Protein AF-A0A3D4NWA2-F1 (afdb_monomer_lite)

pLDDT: mean 89.36, std 5.97, range [66.88, 95.56]

Secondary structure (DSSP, 8-state):
-HHHHHHHHHHHHHHGGGSS-EEEE---S-THHHHHHHHHHHHHHHTT-EEEE---

Structure (mmCIF, N/CA/C/O backbone):
data_AF-A0A3D4NWA2-F1
#
_entry.id   AF-A0A3D4NWA2-F1
#
loop_
_atom_site.group_PDB
_atom_site.id
_atom_site.type_symbol
_atom_site.label_atom_id
_atom_site.label_alt_id
_atom_site.label_comp_id
_atom_site.label_asym_id
_atom_site.label_entity_id
_atom_site.label_seq_id
_atom_site.pdbx_PDB_ins_code
_atom_site.Cartn_x
_atom_site.Cartn_y
_atom_site.Cartn_z
_atom_site.occupancy
_atom_site.B_iso_or_equiv
_atom_site.auth_seq_id
_atom_site.auth_comp_id
_atom_site.auth_asym_id
_atom_site.auth_atom_id
_atom_site.pdbx_PDB_model_num
ATOM 1 N N . PRO A 1 1 ? 13.320 -0.969 1.052 1.00 78.62 1 PRO A N 1
ATOM 2 C CA . PRO A 1 1 ? 11.944 -1.484 1.275 1.00 78.62 1 PRO A CA 1
ATOM 3 C C . PRO A 1 1 ? 11.407 -1.204 2.689 1.00 78.62 1 PRO A C 1
ATOM 5 O O . PRO A 1 1 ? 10.305 -0.681 2.798 1.00 78.62 1 PRO A O 1
ATOM 8 N N . ASP A 1 2 ? 12.180 -1.476 3.751 1.00 90.19 2 ASP A N 1
ATOM 9 C CA . ASP A 1 2 ? 11.721 -1.365 5.153 1.00 90.19 2 ASP A CA 1
ATOM 10 C C . ASP A 1 2 ? 11.148 -0.006 5.545 1.00 90.19 2 ASP A C 1
ATOM 12 O O . ASP A 1 2 ? 10.183 0.072 6.302 1.00 90.19 2 ASP A O 1
ATOM 16 N N . PHE A 1 3 ? 11.727 1.077 5.023 1.00 93.31 3 PHE A N 1
ATOM 17 C CA . PHE A 1 3 ? 11.211 2.417 5.274 1.00 93.31 3 PHE A CA 1
ATOM 18 C C . PHE A 1 3 ? 9.783 2.585 4.736 1.00 93.31 3 PHE A C 1
ATOM 20 O O . PHE A 1 3 ? 8.917 3.044 5.472 1.00 93.31 3 PHE A O 1
ATOM 27 N N . MET A 1 4 ? 9.517 2.160 3.495 1.00 93.50 4 MET A N 1
ATOM 28 C CA . MET A 1 4 ? 8.183 2.264 2.886 1.00 93.50 4 MET A CA 1
ATOM 29 C C . MET A 1 4 ? 7.169 1.340 3.555 1.00 93.50 4 MET A C 1
ATOM 31 O O . MET A 1 4 ? 6.023 1.733 3.740 1.00 93.50 4 MET A O 1
ATOM 35 N N . LEU A 1 5 ? 7.610 0.162 4.001 1.00 95.00 5 LEU A N 1
ATOM 36 C CA . LEU A 1 5 ? 6.782 -0.752 4.783 1.00 95.00 5 LEU A CA 1
ATOM 37 C C . LEU A 1 5 ? 6.341 -0.110 6.107 1.00 95.00 5 LEU A C 1
ATOM 39 O O . LEU A 1 5 ? 5.153 -0.065 6.425 1.00 95.00 5 LEU A O 1
ATOM 43 N N . LYS A 1 6 ? 7.295 0.445 6.866 1.00 95.56 6 LYS A N 1
ATOM 44 C CA . LYS A 1 6 ? 7.008 1.136 8.133 1.00 95.56 6 LYS A CA 1
ATOM 45 C C . LYS A 1 6 ? 6.182 2.402 7.921 1.00 95.56 6 LYS A C 1
ATOM 47 O O . LYS A 1 6 ? 5.315 2.692 8.741 1.00 95.56 6 LYS A O 1
ATOM 52 N N . LEU A 1 7 ? 6.422 3.127 6.829 1.00 94.12 7 LEU A N 1
ATOM 53 C CA . LEU A 1 7 ? 5.636 4.295 6.440 1.00 94.12 7 LEU A CA 1
ATOM 54 C C . LEU A 1 7 ? 4.181 3.912 6.158 1.00 94.12 7 LEU A C 1
ATOM 56 O O . LEU A 1 7 ? 3.283 4.541 6.708 1.00 94.12 7 LEU A O 1
ATOM 60 N N . GLY A 1 8 ? 3.950 2.865 5.359 1.00 94.12 8 GLY A N 1
ATOM 61 C CA . GLY A 1 8 ? 2.610 2.358 5.063 1.00 94.12 8 GLY A CA 1
ATOM 62 C C . GLY A 1 8 ? 1.873 1.934 6.330 1.00 94.12 8 GLY A C 1
ATOM 63 O O . GLY A 1 8 ? 0.733 2.336 6.549 1.00 94.12 8 GLY A O 1
ATOM 64 N N . TRP A 1 9 ? 2.551 1.213 7.226 1.00 94.25 9 TRP A N 1
ATOM 65 C CA . TRP A 1 9 ? 1.969 0.823 8.510 1.00 94.25 9 TRP A CA 1
ATOM 66 C C . TRP A 1 9 ? 1.622 2.032 9.389 1.00 94.25 9 TRP A C 1
ATOM 68 O O . TRP A 1 9 ? 0.506 2.130 9.900 1.00 94.25 9 TRP A O 1
ATOM 78 N N . ALA A 1 10 ? 2.541 2.992 9.530 1.00 94.00 10 ALA A N 1
ATOM 79 C CA . ALA A 1 10 ? 2.315 4.200 10.323 1.00 94.00 10 ALA A CA 1
ATOM 80 C C . ALA A 1 10 ? 1.172 5.058 9.756 1.00 94.00 10 ALA A C 1
ATOM 82 O O . ALA A 1 10 ? 0.342 5.558 10.517 1.00 94.00 10 ALA A O 1
ATOM 83 N N . ALA A 1 11 ? 1.096 5.188 8.428 1.00 91.44 11 ALA A N 1
ATOM 84 C CA . ALA A 1 11 ? 0.012 5.882 7.747 1.00 91.44 11 ALA A CA 1
ATOM 85 C C . ALA A 1 11 ? -1.335 5.192 8.008 1.00 91.44 11 ALA A C 1
ATOM 87 O O . ALA A 1 11 ? -2.277 5.841 8.460 1.00 91.44 11 ALA A O 1
ATOM 88 N N . GLY A 1 12 ? -1.417 3.871 7.820 1.00 91.69 12 GLY A N 1
ATOM 89 C CA . GLY A 1 12 ? -2.638 3.111 8.097 1.00 91.69 12 GLY A CA 1
ATOM 90 C C . GLY A 1 12 ? -3.081 3.213 9.562 1.00 91.69 12 GLY A C 1
ATOM 91 O O . GLY A 1 12 ? -4.261 3.415 9.845 1.00 91.69 12 GLY A O 1
ATOM 92 N N . MET A 1 13 ? -2.136 3.187 10.507 1.00 90.69 13 MET A N 1
ATOM 93 C CA . MET A 1 13 ? -2.413 3.400 11.933 1.00 90.69 13 MET A CA 1
ATOM 94 C C . MET A 1 13 ? -2.942 4.809 12.238 1.00 90.69 13 MET A C 1
ATOM 96 O O . MET A 1 13 ? -3.811 4.959 13.100 1.00 90.69 13 MET A O 1
ATOM 100 N N . ALA A 1 14 ? -2.455 5.838 11.539 1.00 89.25 14 ALA A N 1
ATOM 101 C CA . ALA A 1 14 ? -2.947 7.205 11.687 1.00 89.25 14 ALA A CA 1
ATOM 102 C C . ALA A 1 14 ? -4.390 7.348 11.170 1.00 89.25 14 ALA A C 1
ATOM 104 O O . ALA A 1 14 ? -5.244 7.907 11.862 1.00 89.25 14 ALA A O 1
ATOM 105 N N . PHE A 1 15 ? -4.681 6.781 9.996 1.00 83.81 15 PHE A N 1
ATOM 106 C CA . PHE A 1 15 ? -6.007 6.839 9.375 1.00 83.81 15 PHE A CA 1
ATOM 107 C C . PHE A 1 15 ? -7.041 5.922 10.035 1.00 83.81 15 PHE A C 1
ATOM 109 O O . PHE A 1 15 ? -8.237 6.189 9.941 1.00 83.81 15 PHE A O 1
ATOM 116 N N . ARG A 1 16 ? -6.612 4.908 10.799 1.00 80.81 16 ARG A N 1
ATOM 117 C CA . ARG A 1 16 ? -7.504 4.037 11.584 1.00 80.81 16 ARG A CA 1
ATOM 118 C C . ARG A 1 16 ? -8.438 4.809 12.523 1.00 80.81 16 ARG A C 1
ATOM 120 O O . ARG A 1 16 ? -9.549 4.357 12.787 1.00 80.81 16 ARG A O 1
ATOM 127 N N . LYS A 1 17 ? -8.025 5.984 13.016 1.00 78.12 17 LYS A N 1
ATOM 128 C CA . LYS A 1 17 ? -8.870 6.848 13.864 1.00 78.12 17 LYS A CA 1
ATOM 129 C C . LYS A 1 17 ? -10.023 7.516 13.106 1.00 78.12 17 LYS A C 1
ATOM 131 O O . LYS A 1 17 ? -10.966 7.969 13.742 1.00 78.12 17 LYS A O 1
ATOM 136 N N . MET A 1 18 ? -9.949 7.583 11.777 1.00 77.62 18 MET A N 1
ATOM 137 C CA . MET A 1 18 ? -10.930 8.251 10.912 1.00 77.62 18 MET A CA 1
ATOM 138 C C . MET A 1 18 ? -11.989 7.282 10.353 1.00 77.62 18 MET A C 1
ATOM 140 O O . MET A 1 18 ? -12.863 7.704 9.602 1.00 77.62 18 MET A O 1
ATOM 144 N N . GLY A 1 19 ? -11.951 5.998 10.736 1.00 79.31 19 GLY A N 1
ATOM 145 C CA . GLY A 1 19 ? -12.910 4.980 10.305 1.00 79.31 19 GLY A CA 1
ATOM 146 C C . GLY A 1 19 ? -12.375 4.108 9.168 1.00 79.31 19 GLY A C 1
ATOM 147 O O . GLY A 1 19 ? -11.289 3.541 9.282 1.00 79.31 19 GLY A O 1
ATOM 148 N N . ALA A 1 20 ? -13.155 3.952 8.093 1.00 73.25 20 ALA A N 1
ATOM 149 C CA . ALA A 1 20 ? -12.786 3.113 6.954 1.00 73.25 20 ALA A CA 1
ATOM 150 C C . ALA A 1 20 ? -11.567 3.698 6.218 1.00 73.25 20 ALA A C 1
ATOM 152 O O . ALA A 1 20 ? -11.673 4.682 5.487 1.00 73.25 20 ALA A O 1
ATOM 153 N N . CYS A 1 21 ? -10.404 3.079 6.416 1.00 83.62 21 CYS A N 1
ATOM 154 C CA . CYS A 1 21 ? -9.145 3.504 5.817 1.00 83.62 21 CYS A CA 1
ATOM 155 C C . CYS A 1 21 ? -9.003 2.916 4.407 1.00 83.62 21 CYS A C 1
ATOM 157 O O . CYS A 1 21 ? -8.386 1.868 4.234 1.00 83.62 21 CYS A O 1
ATOM 159 N N . LYS A 1 22 ? -9.589 3.587 3.410 1.00 89.12 22 LYS A N 1
ATOM 160 C CA . LYS A 1 22 ? -9.387 3.274 1.987 1.00 89.12 22 LYS A CA 1
ATOM 161 C C . LYS A 1 22 ? -8.266 4.126 1.408 1.00 89.12 22 LYS A C 1
ATOM 163 O O . LYS A 1 22 ? -8.306 5.349 1.536 1.00 89.12 22 LYS A O 1
ATOM 168 N N . VAL A 1 23 ? -7.286 3.495 0.768 1.00 89.56 23 VAL A N 1
ATOM 169 C CA . VAL A 1 23 ? -6.093 4.164 0.234 1.00 89.56 23 VAL A CA 1
ATOM 170 C C . VAL A 1 23 ? -5.894 3.789 -1.228 1.00 89.56 23 VAL A C 1
ATOM 172 O O . VAL A 1 23 ? -5.809 2.614 -1.566 1.00 89.56 23 VAL A O 1
ATOM 175 N N . LEU A 1 24 ? -5.797 4.798 -2.091 1.00 91.94 24 LEU A N 1
ATOM 176 C CA . LEU A 1 24 ? -5.471 4.637 -3.505 1.00 91.94 24 LEU A CA 1
ATOM 177 C C . LEU A 1 24 ? -3.985 4.945 -3.712 1.00 91.94 24 LEU A C 1
ATOM 179 O O . LEU A 1 24 ? -3.530 6.035 -3.363 1.00 91.94 24 LEU A O 1
ATOM 183 N N . VAL A 1 25 ? -3.237 3.999 -4.271 1.00 91.31 25 VAL A N 1
ATOM 184 C CA . VAL A 1 25 ? -1.801 4.134 -4.539 1.00 91.31 25 VAL A CA 1
ATOM 185 C C . VAL A 1 25 ? -1.577 4.217 -6.044 1.00 91.31 25 VAL A C 1
ATOM 187 O O . VAL A 1 25 ? -2.059 3.382 -6.808 1.00 91.31 25 VAL A O 1
ATOM 190 N N . GLY A 1 26 ? -0.840 5.244 -6.462 1.00 91.81 26 GLY A N 1
ATOM 191 C CA . GLY A 1 26 ? -0.343 5.400 -7.824 1.00 91.81 26 GLY A CA 1
ATOM 192 C C . GLY A 1 26 ? 1.175 5.503 -7.821 1.00 91.81 26 GLY A C 1
ATOM 193 O O . GLY A 1 26 ? 1.760 6.107 -6.918 1.00 91.81 26 GLY A O 1
ATOM 194 N N . LYS A 1 27 ? 1.805 4.922 -8.839 1.00 89.38 27 LYS A N 1
ATOM 195 C CA . LYS A 1 27 ? 3.249 4.994 -9.062 1.00 89.38 27 LYS A CA 1
ATOM 196 C C . LYS A 1 27 ? 3.581 5.838 -10.291 1.00 89.38 27 LYS A C 1
ATOM 198 O O . LYS A 1 27 ? 2.753 6.056 -11.168 1.00 89.38 27 LYS A O 1
ATOM 203 N N . ASP A 1 28 ? 4.830 6.280 -10.351 1.00 91.19 28 ASP A N 1
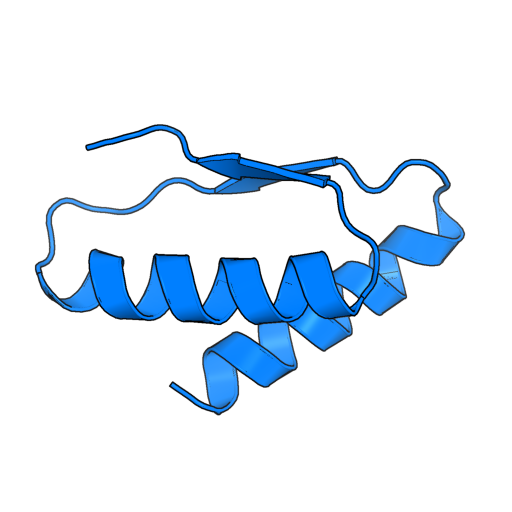ATOM 204 C CA . ASP A 1 28 ? 5.451 6.817 -11.565 1.00 91.19 28 ASP A CA 1
ATOM 205 C C . ASP A 1 28 ? 5.948 5.658 -12.465 1.00 91.19 28 ASP A C 1
ATOM 207 O O . ASP A 1 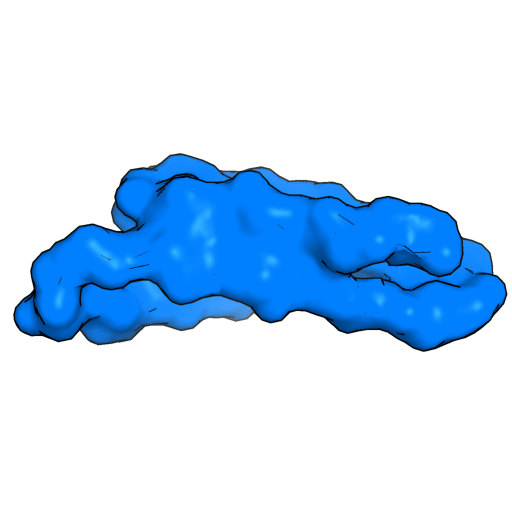28 ? 5.989 4.495 -12.059 1.00 91.19 28 ASP A O 1
ATOM 211 N N . THR A 1 29 ? 6.395 5.967 -13.680 1.00 88.25 29 THR A N 1
ATOM 212 C CA . THR A 1 29 ? 6.932 5.010 -14.671 1.00 88.25 29 THR A CA 1
ATOM 213 C C . THR A 1 29 ? 8.287 4.394 -14.289 1.00 88.25 29 THR A C 1
ATOM 215 O O . THR A 1 29 ? 8.814 3.532 -14.996 1.00 88.25 29 THR A O 1
ATOM 218 N N . ARG A 1 30 ? 8.881 4.810 -13.164 1.00 91.31 30 ARG A N 1
ATOM 219 C CA . ARG A 1 30 ? 10.179 4.307 -12.696 1.00 91.31 30 ARG A CA 1
ATOM 220 C C . ARG A 1 30 ? 10.083 2.841 -12.281 1.00 91.31 30 ARG A C 1
ATOM 222 O O . ARG A 1 30 ? 9.197 2.458 -11.525 1.00 91.31 30 ARG A O 1
ATOM 229 N N . ILE A 1 31 ? 11.088 2.048 -12.658 1.00 88.12 31 ILE A N 1
ATOM 230 C CA . ILE A 1 31 ? 11.200 0.624 -12.286 1.00 88.12 31 ILE A CA 1
ATOM 231 C C . ILE A 1 31 ? 11.206 0.432 -10.759 1.00 88.12 31 ILE A C 1
ATOM 233 O O . ILE A 1 31 ? 10.623 -0.520 -10.247 1.00 88.12 31 ILE A O 1
ATOM 237 N N . SER A 1 32 ? 11.807 1.357 -10.004 1.00 88.56 32 SER A N 1
ATOM 238 C CA . SER A 1 32 ? 11.781 1.319 -8.534 1.00 88.56 32 SER A CA 1
ATOM 23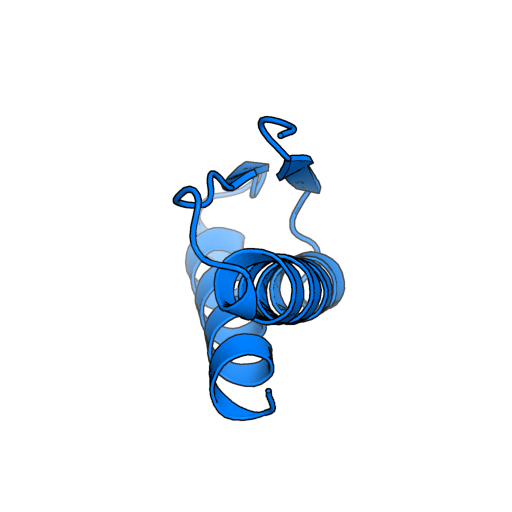9 C C . SER A 1 32 ? 10.387 1.547 -7.936 1.00 88.56 32 SER A C 1
ATOM 241 O O . SER A 1 32 ? 10.162 1.184 -6.782 1.00 88.56 32 SER A O 1
ATOM 243 N N . GLY A 1 33 ? 9.449 2.096 -8.716 1.00 89.06 33 GLY A N 1
ATOM 244 C CA . GLY A 1 33 ? 8.062 2.325 -8.321 1.00 89.06 33 GLY A CA 1
ATOM 245 C C . GLY A 1 33 ? 7.348 1.040 -7.914 1.00 89.06 33 GLY A C 1
ATOM 246 O O . GLY A 1 33 ? 6.667 1.051 -6.899 1.00 89.06 33 GLY A O 1
ATOM 247 N N . TYR A 1 34 ? 7.596 -0.082 -8.600 1.00 90.62 34 TYR A N 1
ATOM 248 C CA . TYR A 1 34 ? 6.999 -1.381 -8.253 1.00 90.62 34 TYR A CA 1
ATOM 249 C C . TYR A 1 34 ? 7.364 -1.836 -6.837 1.00 90.62 34 TYR A C 1
ATOM 251 O O . TYR A 1 34 ? 6.503 -2.235 -6.062 1.00 90.62 34 TYR A O 1
ATOM 259 N N . MET A 1 35 ? 8.644 -1.732 -6.466 1.00 92.25 35 MET A N 1
ATOM 260 C CA . MET A 1 35 ? 9.095 -2.135 -5.132 1.00 92.25 35 MET A CA 1
ATOM 261 C C . MET A 1 35 ? 8.506 -1.234 -4.044 1.00 92.25 35 MET A C 1
ATOM 263 O O . MET A 1 35 ? 8.195 -1.708 -2.951 1.00 92.25 35 MET A O 1
ATOM 267 N N . PHE A 1 36 ? 8.383 0.066 -4.318 1.00 92.31 36 PHE A N 1
ATOM 268 C CA . PHE A 1 36 ? 7.796 1.001 -3.366 1.00 92.31 36 PHE A CA 1
ATOM 269 C C . PHE A 1 36 ? 6.288 0.824 -3.237 1.00 92.31 36 PHE A C 1
ATOM 271 O O . PHE A 1 36 ? 5.796 0.853 -2.114 1.00 92.31 36 PHE A O 1
ATOM 278 N N . GLU A 1 37 ? 5.589 0.577 -4.341 1.00 92.88 37 GLU A N 1
ATOM 279 C CA . GLU A 1 37 ? 4.161 0.268 -4.361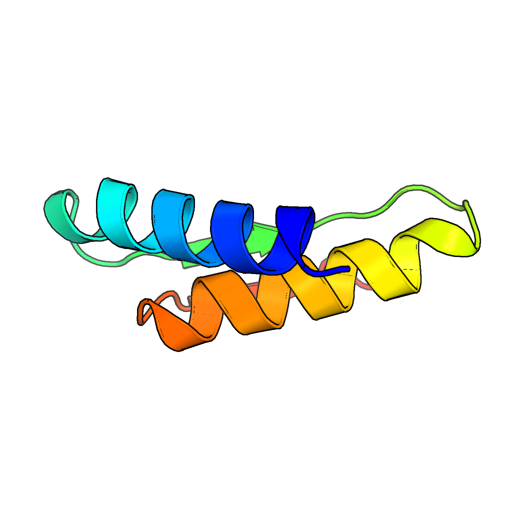 1.00 92.88 37 GLU A CA 1
ATOM 280 C C . GLU A 1 37 ? 3.862 -0.976 -3.520 1.00 92.88 37 GLU A C 1
ATOM 282 O O . GLU A 1 37 ? 3.113 -0.874 -2.551 1.00 92.88 37 GLU A O 1
ATOM 287 N N . SER A 1 38 ? 4.540 -2.102 -3.776 1.00 92.94 38 SER A N 1
ATOM 288 C CA . SER A 1 38 ? 4.332 -3.336 -3.004 1.00 92.94 38 SER A CA 1
ATOM 289 C C . SER A 1 38 ? 4.726 -3.196 -1.530 1.00 92.94 38 SER A C 1
ATOM 291 O O . SER A 1 38 ? 4.067 -3.742 -0.647 1.00 92.94 38 SER A O 1
ATOM 293 N N . ALA A 1 39 ? 5.802 -2.459 -1.224 1.00 94.75 39 ALA A N 1
ATOM 294 C CA . ALA A 1 39 ? 6.199 -2.229 0.166 1.00 94.75 39 ALA A CA 1
ATOM 295 C C . ALA A 1 39 ? 5.180 -1.356 0.916 1.00 94.75 39 ALA A C 1
ATOM 297 O O . ALA A 1 39 ? 4.904 -1.609 2.089 1.00 94.75 39 ALA A O 1
ATOM 298 N N . LEU A 1 40 ? 4.625 -0.338 0.253 1.00 93.06 40 LEU A N 1
ATOM 299 C CA . LEU A 1 40 ? 3.623 0.550 0.834 1.00 93.06 40 LEU A CA 1
ATOM 300 C C . LEU A 1 40 ? 2.283 -0.172 1.018 1.00 93.06 40 LEU A C 1
ATOM 302 O O . LEU A 1 40 ? 1.688 -0.061 2.088 1.00 93.06 40 LEU A O 1
ATOM 306 N N . GLU A 1 41 ? 1.857 -0.948 0.019 1.00 94.06 41 GLU A N 1
ATOM 307 C CA . GLU A 1 41 ? 0.685 -1.826 0.075 1.00 94.06 41 GLU A CA 1
ATOM 308 C C . GLU A 1 41 ? 0.774 -2.770 1.278 1.00 94.06 41 GLU A C 1
ATOM 310 O O . GLU A 1 41 ? -0.093 -2.732 2.148 1.00 94.06 41 GLU A O 1
ATOM 315 N N . ALA A 1 42 ? 1.865 -3.532 1.404 1.00 94.50 42 ALA A N 1
ATOM 316 C CA . ALA A 1 42 ? 2.053 -4.461 2.518 1.00 94.50 42 ALA A CA 1
ATOM 317 C C . ALA A 1 42 ? 1.964 -3.761 3.888 1.00 94.50 42 ALA A C 1
ATOM 319 O O . ALA A 1 42 ? 1.351 -4.281 4.824 1.00 94.50 42 ALA A O 1
ATOM 320 N N . GLY A 1 43 ? 2.538 -2.559 4.005 1.00 94.56 43 GLY A N 1
ATOM 321 C CA . GLY A 1 43 ? 2.478 -1.760 5.226 1.00 94.56 43 GLY A CA 1
ATOM 322 C C . GLY A 1 43 ? 1.051 -1.322 5.554 1.00 94.56 43 GLY A C 1
ATOM 323 O O . GLY A 1 43 ? 0.582 -1.518 6.674 1.00 94.56 43 GLY A O 1
ATOM 324 N N . LEU A 1 44 ? 0.341 -0.780 4.568 1.00 93.62 44 LEU A N 1
ATOM 325 C CA . LEU A 1 44 ? -1.036 -0.308 4.704 1.00 93.62 44 LEU A CA 1
ATOM 326 C C . LEU A 1 44 ? -2.007 -1.454 5.029 1.00 93.62 44 LEU A C 1
ATOM 328 O O . LEU A 1 44 ? -2.774 -1.355 5.989 1.00 93.62 44 LEU A O 1
ATOM 332 N N . THR A 1 45 ? -1.930 -2.571 4.306 1.00 92.19 45 THR A N 1
ATOM 333 C CA . THR A 1 45 ? -2.772 -3.751 4.548 1.00 92.19 45 THR A CA 1
ATOM 334 C C . THR A 1 45 ? -2.508 -4.351 5.929 1.00 92.19 45 THR A C 1
ATOM 336 O O . THR A 1 45 ? -3.452 -4.715 6.629 1.00 92.19 45 THR A O 1
ATOM 339 N N . SER A 1 46 ? -1.251 -4.369 6.394 1.00 92.62 46 SER A N 1
ATOM 340 C CA . SER A 1 46 ? -0.921 -4.834 7.753 1.00 92.62 46 SER A CA 1
ATOM 341 C C . SER A 1 46 ? -1.521 -3.959 8.865 1.00 92.62 46 SER A C 1
ATOM 343 O O . SER A 1 46 ? -1.768 -4.440 9.971 1.00 92.62 46 SER A O 1
ATOM 345 N N . ALA A 1 47 ? -1.800 -2.683 8.578 1.00 91.44 47 ALA A N 1
ATOM 346 C CA . ALA A 1 47 ? -2.483 -1.769 9.492 1.00 91.44 47 ALA A CA 1
ATOM 347 C C . ALA A 1 47 ? -4.022 -1.892 9.448 1.00 91.44 47 ALA A C 1
ATOM 349 O O . ALA A 1 47 ? -4.706 -1.261 10.260 1.00 91.44 47 ALA A O 1
ATOM 350 N N . GLY A 1 48 ? -4.564 -2.709 8.536 1.00 89.19 48 GLY A N 1
ATOM 351 C CA . GLY A 1 48 ? -6.001 -2.883 8.316 1.00 89.19 48 GLY A CA 1
ATOM 352 C C . GLY A 1 48 ? -6.608 -1.896 7.314 1.00 89.19 48 GLY A C 1
ATOM 353 O O . GLY A 1 48 ? -7.819 -1.684 7.348 1.00 89.19 48 GLY A O 1
ATOM 354 N N . ALA A 1 49 ? -5.790 -1.268 6.463 1.00 91.38 49 ALA A N 1
ATOM 355 C CA . ALA A 1 49 ? -6.274 -0.426 5.373 1.00 91.38 49 ALA A CA 1
ATOM 356 C C . ALA A 1 49 ? -6.688 -1.264 4.151 1.00 91.38 49 ALA A C 1
ATOM 358 O O . ALA A 1 49 ? -6.063 -2.276 3.834 1.00 91.38 49 ALA A O 1
ATOM 359 N N . ASP A 1 50 ? -7.720 -0.800 3.451 1.00 91.81 50 ASP A N 1
ATOM 360 C CA .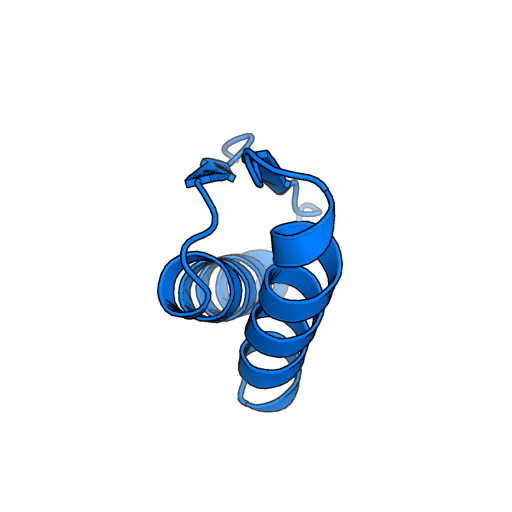 ASP A 1 50 ? -8.160 -1.310 2.152 1.00 91.81 50 ASP A CA 1
ATOM 361 C C . ASP A 1 50 ? -7.408 -0.544 1.054 1.00 91.81 50 ASP A C 1
ATOM 363 O O . ASP A 1 50 ? -7.565 0.674 0.919 1.00 91.81 50 ASP A O 1
ATOM 367 N N . VAL A 1 51 ? -6.523 -1.234 0.335 1.00 92.12 51 VAL A N 1
ATOM 368 C CA . VAL A 1 51 ? -5.588 -0.624 -0.618 1.00 92.12 51 VAL A CA 1
ATOM 369 C C . VAL A 1 51 ? -6.032 -0.930 -2.041 1.00 92.12 51 VAL A C 1
ATOM 371 O O . VAL A 1 51 ? -6.251 -2.082 -2.401 1.00 92.12 51 VAL A O 1
ATOM 374 N N . MET A 1 52 ? -6.121 0.108 -2.866 1.00 92.50 52 MET A N 1
ATOM 375 C CA . MET A 1 52 ? -6.389 0.001 -4.295 1.00 92.50 52 MET A CA 1
ATOM 376 C C . MET A 1 52 ? -5.180 0.511 -5.073 1.00 92.50 52 MET A C 1
ATOM 378 O O . MET A 1 52 ? -4.670 1.598 -4.797 1.00 92.50 52 MET A O 1
ATOM 382 N N . LEU A 1 53 ? -4.736 -0.261 -6.058 1.00 90.81 53 LEU A N 1
ATOM 383 C CA . LEU A 1 53 ? -3.633 0.108 -6.940 1.00 90.81 53 LEU A CA 1
ATOM 384 C C . LEU A 1 53 ? -4.211 0.668 -8.241 1.00 90.81 53 LEU A C 1
ATOM 386 O O . LEU A 1 53 ? -5.112 0.070 -8.829 1.00 90.81 53 LEU A O 1
ATOM 390 N N . LEU A 1 54 ? -3.696 1.812 -8.697 1.00 88.19 54 LEU A N 1
ATOM 391 C CA . LEU A 1 54 ? -4.131 2.448 -9.949 1.00 88.19 54 LEU A CA 1
ATOM 392 C C . LEU A 1 54 ? -3.732 1.663 -11.209 1.00 88.19 54 LEU A C 1
ATOM 394 O O . LEU A 1 5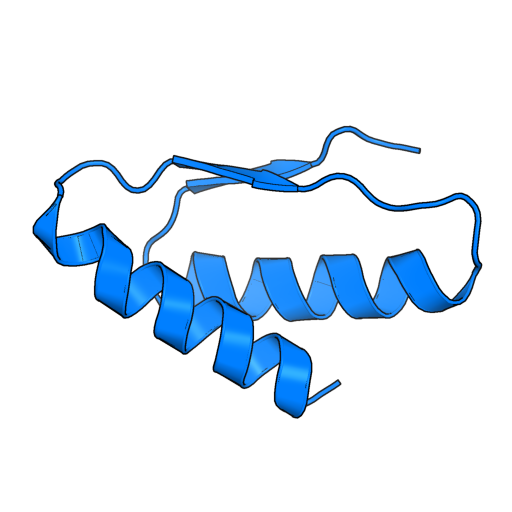4 ? -4.214 1.972 -12.297 1.00 88.19 54 LEU A O 1
ATOM 398 N N . GLY A 1 55 ? -2.907 0.627 -11.060 1.00 77.31 55 GLY A N 1
ATOM 399 C CA . GLY A 1 55 ? -2.382 -0.148 -12.173 1.00 77.31 55 GLY A CA 1
ATOM 400 C C . GLY A 1 55 ? -1.149 0.502 -12.817 1.00 77.31 55 GLY A C 1
ATOM 401 O O . GLY A 1 55 ? -0.576 1.437 -12.252 1.00 77.31 55 GLY A O 1
ATOM 402 N N . PRO A 1 56 ? -0.685 -0.050 -13.953 1.00 66.88 56 PRO A N 1
ATOM 403 C CA . PRO A 1 56 ? 0.540 0.367 -14.627 1.00 66.88 56 PRO A CA 1
ATOM 404 C C . PRO A 1 56 ? 0.588 1.836 -15.035 1.00 66.88 56 PRO A C 1
ATOM 406 O O . PRO A 1 56 ? -0.389 2.322 -15.643 1.00 66.88 56 PRO A O 1
#

Foldseek 3Di:
DVVLLQVLQVVLLVCVVVPAAEEEDEFDPDPCRVVSRVSSVNNVVVSVHHYHYPDD

Radius of gyration: 10.85 Å; chains: 1; bounding box: 25×13×28 Å

Sequence (56 aa):
PDFMLKLGWAAGMAFRKMGACKVLVGKDTRISGYMFESALEAGLTSAGADVMLLGP